Protein AF-A0A924UAM0-F1 (afdb_monomer)

Radius of gyration: 14.08 Å; Cα contacts (8 Å, |Δi|>4): 49; chains: 1; bounding box: 29×14×41 Å

Sequence (68 aa):
NLGAALALHFTNNVSAILLVGVAGNLGGLTLYQVTVDPDQTVTMVLYLSVDGVALLVGWLTARVVLRR

Mean predicted aligned error: 4.02 Å

Foldseek 3Di:
DVVLLVVLVVVLVVCAQADEHAPDPRPPRHPDHDPDDPVPVVVVVVVVVVSVVVSVVSSVVSVVVVVD

pLDDT: mean 90.89, std 6.61, range [56.78, 97.5]

Secondary structure (DSSP, 8-state):
-HHHHHHHHHHHHHHHHHTEEESSTT-TT-SEEE---TT-HHHHHHHHHHHHHHHHHHHHHHHHHTT-

Solvent-accessible surface area (backbone atoms only — not comparable to full-atom values): 3902 Å² total; per-residue (Å²): 115,67,67,58,52,52,51,53,52,50,52,52,53,53,42,39,44,44,44,47,27,51,56,63,95,74,28,87,60,27,74,38,67,46,89,61,68,82,82,42,58,73,61,47,52,52,54,54,49,51,52,52,50,52,52,50,51,51,50,52,50,53,53,60,62,74,70,110

Structure (mmCIF, N/CA/C/O backbone):
data_AF-A0A924UAM0-F1
#
_entry.id   AF-A0A924UAM0-F1
#
loop_
_atom_site.group_PDB
_atom_site.id
_atom_site.type_symbol
_atom_site.label_atom_id
_atom_site.label_alt_id
_atom_site.label_comp_id
_atom_site.label_asym_id
_atom_site.label_entity_id
_atom_site.label_seq_id
_atom_site.pdbx_PDB_ins_code
_atom_site.Cartn_x
_atom_site.Cartn_y
_atom_site.Cartn_z
_atom_site.occupancy
_atom_site.B_iso_or_equiv
_atom_site.auth_seq_id
_atom_site.auth_comp_id
_atom_site.auth_asym_id
_atom_site.auth_atom_id
_atom_site.pdbx_PDB_model_num
ATOM 1 N N . ASN A 1 1 ? -13.610 5.325 12.634 1.00 80.94 1 ASN A N 1
ATOM 2 C CA . ASN A 1 1 ? -12.224 4.798 12.575 1.00 80.94 1 ASN A CA 1
ATOM 3 C C . ASN A 1 1 ? -11.387 5.575 11.558 1.00 80.94 1 ASN A C 1
ATOM 5 O O . ASN A 1 1 ? -10.865 4.980 10.625 1.00 80.94 1 ASN A O 1
ATOM 9 N N . LEU A 1 2 ? -11.266 6.900 11.718 1.00 86.44 2 LEU A N 1
ATOM 10 C CA . LEU A 1 2 ? -10.492 7.733 10.785 1.00 86.44 2 LEU A CA 1
ATOM 11 C C . LEU A 1 2 ? -8.983 7.474 10.929 1.00 86.44 2 LEU A C 1
ATOM 13 O O . LEU A 1 2 ? -8.304 7.254 9.934 1.00 86.44 2 LEU A O 1
ATOM 17 N N . GLY A 1 3 ? -8.489 7.377 12.170 1.00 91.12 3 GLY A N 1
ATOM 18 C CA . GLY A 1 3 ? -7.082 7.065 12.448 1.00 91.12 3 GLY A CA 1
ATOM 19 C C . GLY A 1 3 ? -6.627 5.719 11.876 1.00 91.12 3 GLY A C 1
ATOM 20 O O . GLY A 1 3 ? -5.552 5.637 11.302 1.00 91.12 3 GLY A O 1
ATOM 21 N N . ALA A 1 4 ? -7.471 4.683 11.939 1.00 91.44 4 ALA A N 1
ATOM 22 C CA . ALA A 1 4 ? -7.158 3.376 11.356 1.00 91.44 4 ALA A CA 1
ATOM 23 C C . ALA A 1 4 ? -7.019 3.428 9.827 1.00 91.44 4 ALA A C 1
ATOM 25 O O . ALA A 1 4 ? -6.125 2.802 9.269 1.00 91.44 4 ALA A O 1
ATOM 26 N N . ALA A 1 5 ? -7.889 4.189 9.153 1.00 91.44 5 ALA A N 1
ATOM 27 C CA . ALA A 1 5 ? -7.811 4.371 7.707 1.00 91.44 5 ALA A CA 1
ATOM 28 C C . ALA A 1 5 ? -6.546 5.147 7.311 1.00 91.44 5 ALA A C 1
ATOM 30 O O . ALA A 1 5 ? -5.860 4.750 6.373 1.00 91.44 5 ALA A O 1
ATOM 31 N N . LEU A 1 6 ? -6.209 6.202 8.061 1.00 94.56 6 LEU A N 1
ATOM 32 C CA . LEU A 1 6 ? -4.992 6.981 7.841 1.00 94.56 6 LEU A CA 1
ATOM 33 C C . LEU A 1 6 ? -3.731 6.132 8.042 1.00 94.56 6 LEU A C 1
ATOM 35 O O . LEU A 1 6 ? -2.852 6.148 7.187 1.00 94.56 6 LEU A O 1
ATOM 39 N N . ALA A 1 7 ? -3.662 5.368 9.137 1.00 95.06 7 ALA A N 1
ATOM 40 C CA . ALA A 1 7 ? -2.528 4.498 9.436 1.00 95.06 7 ALA A CA 1
ATOM 41 C C . ALA A 1 7 ? -2.345 3.423 8.357 1.00 95.06 7 ALA A C 1
ATOM 43 O O . ALA A 1 7 ? -1.249 3.276 7.830 1.00 95.06 7 ALA A O 1
ATOM 44 N N . LEU A 1 8 ? -3.425 2.735 7.969 1.00 95.88 8 LEU A N 1
ATOM 45 C CA . LEU A 1 8 ? -3.387 1.731 6.904 1.00 95.88 8 LEU A CA 1
ATOM 46 C C . LEU A 1 8 ? -2.902 2.333 5.580 1.00 95.88 8 LEU A C 1
ATOM 48 O O . LEU A 1 8 ? -2.013 1.779 4.941 1.00 95.88 8 LEU A O 1
ATOM 52 N N . HIS A 1 9 ? -3.466 3.474 5.176 1.00 95.38 9 HIS A N 1
ATOM 53 C CA . HIS A 1 9 ? -3.076 4.1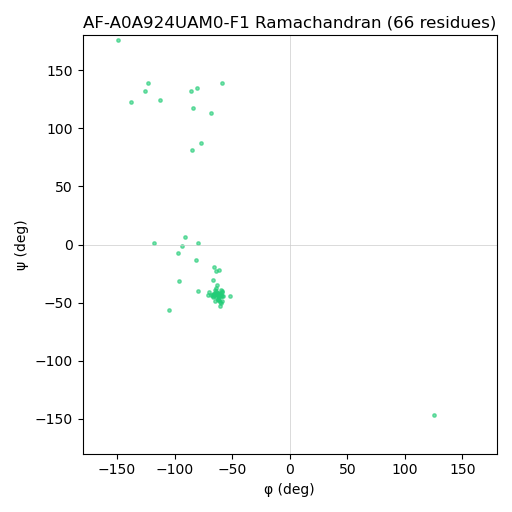39 3.937 1.00 95.38 9 HIS A CA 1
ATOM 54 C C . HIS A 1 9 ? -1.609 4.580 3.977 1.00 95.38 9 HIS A C 1
ATOM 56 O O . HIS A 1 9 ? -0.877 4.379 3.009 1.00 95.38 9 HIS A O 1
ATOM 62 N N . PHE A 1 10 ? -1.159 5.143 5.100 1.00 96.62 10 PHE A N 1
ATOM 63 C CA . PHE A 1 10 ? 0.233 5.534 5.292 1.00 96.62 10 PHE A CA 1
ATOM 64 C C . PHE A 1 10 ? 1.173 4.331 5.182 1.00 96.62 10 PHE A C 1
ATOM 66 O O . PHE A 1 10 ? 2.120 4.373 4.400 1.00 96.62 10 PHE A O 1
ATOM 73 N N . THR A 1 11 ? 0.875 3.235 5.885 1.00 96.12 11 THR A N 1
ATOM 74 C CA . THR A 1 11 ? 1.651 1.994 5.796 1.00 96.12 11 THR A CA 1
ATOM 75 C C . THR A 1 11 ? 1.693 1.464 4.364 1.00 96.12 11 THR A C 1
ATOM 77 O O . THR A 1 11 ? 2.779 1.142 3.895 1.00 96.12 11 THR A O 1
ATOM 80 N N . ASN A 1 12 ? 0.560 1.456 3.651 1.00 94.88 12 ASN A N 1
ATOM 81 C CA . ASN A 1 12 ? 0.486 1.017 2.255 1.00 94.88 12 ASN A CA 1
ATOM 82 C C . ASN A 1 12 ? 1.395 1.844 1.329 1.00 94.88 12 ASN A C 1
ATOM 84 O O . ASN A 1 12 ? 2.121 1.295 0.503 1.00 94.88 12 ASN A O 1
ATOM 88 N N . ASN A 1 13 ? 1.396 3.170 1.486 1.00 93.62 13 ASN A N 1
ATOM 89 C CA . ASN A 1 13 ? 2.230 4.054 0.668 1.00 93.62 13 ASN A CA 1
ATOM 90 C C . ASN A 1 13 ? 3.720 3.911 1.004 1.00 93.62 13 ASN A C 1
ATOM 92 O O . ASN A 1 13 ? 4.549 3.853 0.099 1.00 93.62 13 ASN A O 1
ATOM 96 N N . VAL A 1 14 ? 4.072 3.793 2.287 1.00 95.81 14 VAL A N 1
ATOM 97 C CA . VAL A 1 14 ? 5.460 3.539 2.702 1.00 95.81 14 VAL A CA 1
ATOM 98 C C . VAL A 1 14 ? 5.951 2.199 2.151 1.00 95.81 14 VAL A C 1
ATOM 100 O O . VAL A 1 14 ? 7.061 2.131 1.625 1.00 95.81 14 VAL A O 1
ATOM 103 N N . SER A 1 15 ? 5.126 1.147 2.195 1.00 93.25 15 SER A N 1
ATOM 104 C CA . SER A 1 15 ? 5.487 -0.138 1.590 1.00 93.25 15 SER A CA 1
ATOM 105 C C . SER A 1 15 ? 5.638 -0.060 0.070 1.00 93.25 15 SER A C 1
ATOM 107 O O . SER A 1 15 ? 6.552 -0.683 -0.458 1.00 93.25 15 SER A O 1
ATOM 109 N N . ALA A 1 16 ? 4.814 0.722 -0.632 1.00 90.75 16 ALA A N 1
ATOM 110 C CA . ALA A 1 16 ? 4.934 0.891 -2.083 1.00 90.75 16 ALA A CA 1
ATOM 111 C C . ALA A 1 16 ? 6.232 1.616 -2.490 1.00 90.75 16 ALA A C 1
ATOM 113 O O . ALA A 1 16 ? 6.800 1.349 -3.541 1.00 90.75 16 ALA A O 1
ATOM 114 N N . ILE A 1 17 ? 6.744 2.513 -1.643 1.00 92.12 17 ILE A N 1
ATOM 115 C CA . ILE A 1 17 ? 8.007 3.217 -1.910 1.00 92.12 17 ILE A CA 1
ATOM 116 C C . ILE A 1 17 ? 9.218 2.338 -1.578 1.00 92.12 17 ILE A C 1
ATOM 118 O O . ILE A 1 17 ? 10.212 2.370 -2.299 1.00 92.12 17 ILE A O 1
ATOM 122 N N . LEU A 1 18 ? 9.157 1.578 -0.480 1.00 95.19 18 LEU A N 1
ATOM 123 C CA . LEU A 1 18 ? 10.324 0.865 0.052 1.00 95.19 18 LEU A CA 1
ATOM 124 C C . LEU A 1 18 ? 10.416 -0.596 -0.392 1.00 95.19 18 LEU A C 1
ATOM 126 O O . LEU A 1 18 ? 11.515 -1.134 -0.497 1.00 95.19 18 LEU A O 1
ATOM 130 N N . LEU A 1 19 ? 9.288 -1.271 -0.616 1.00 93.69 19 LEU A N 1
ATOM 131 C CA . LEU A 1 19 ? 9.261 -2.720 -0.822 1.00 93.69 19 LEU A CA 1
ATOM 132 C C . LEU A 1 19 ? 9.045 -3.088 -2.285 1.00 93.69 19 LEU A C 1
ATOM 134 O O . LEU A 1 19 ? 9.864 -3.813 -2.838 1.00 93.69 19 LEU A O 1
ATOM 138 N N . VAL A 1 20 ? 7.964 -2.613 -2.905 1.00 91.44 20 VAL A N 1
ATOM 139 C CA . VAL A 1 20 ? 7.566 -3.033 -4.257 1.00 91.44 20 VAL A CA 1
ATOM 140 C C . VAL A 1 20 ? 7.121 -1.833 -5.074 1.00 91.44 20 VAL A C 1
ATOM 142 O O . VAL A 1 20 ? 6.153 -1.178 -4.701 1.00 91.44 20 VAL A O 1
ATOM 145 N N . GLY A 1 21 ? 7.765 -1.597 -6.218 1.00 89.06 21 GLY A N 1
ATOM 146 C CA . GLY A 1 21 ? 7.322 -0.575 -7.166 1.00 89.06 21 GLY A CA 1
ATOM 147 C C . GLY A 1 21 ? 7.639 -0.909 -8.619 1.00 89.06 21 GLY A C 1
ATOM 148 O O . GLY A 1 21 ? 8.247 -1.932 -8.930 1.00 89.06 21 GLY A O 1
ATOM 149 N N . VAL A 1 22 ? 7.181 -0.052 -9.529 1.00 88.44 22 VAL A N 1
ATOM 150 C CA . VAL A 1 22 ? 7.389 -0.219 -10.973 1.00 88.44 22 VAL A CA 1
ATOM 151 C C . VAL A 1 22 ? 8.786 0.272 -11.353 1.00 88.44 22 VAL A C 1
ATOM 153 O O . VAL A 1 22 ? 9.218 1.344 -10.918 1.00 88.44 22 VAL A O 1
ATOM 156 N N . ALA A 1 23 ? 9.497 -0.517 -12.162 1.00 85.38 23 ALA A N 1
ATOM 157 C CA . ALA A 1 23 ? 10.815 -0.152 -12.672 1.00 85.38 23 ALA A CA 1
ATOM 158 C C . ALA A 1 23 ? 10.756 1.165 -13.471 1.00 85.38 23 ALA A C 1
ATOM 160 O O . ALA A 1 23 ? 9.829 1.397 -14.245 1.00 85.38 23 ALA A O 1
ATOM 161 N N . GLY A 1 24 ? 11.755 2.032 -1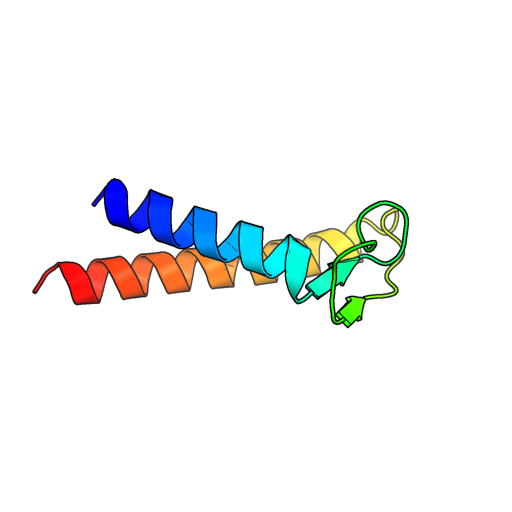3.294 1.00 82.88 24 GLY A N 1
ATOM 162 C CA . GLY A 1 24 ? 11.814 3.350 -13.932 1.00 82.88 24 GLY A CA 1
ATOM 163 C C . GLY A 1 24 ? 11.998 4.472 -12.913 1.00 82.88 24 GLY A C 1
ATOM 164 O O . GLY A 1 24 ? 12.645 4.286 -11.883 1.00 82.88 24 GLY A O 1
ATOM 165 N N . ASN A 1 25 ? 11.424 5.647 -13.187 1.00 73.56 25 ASN A N 1
ATOM 166 C CA . ASN A 1 25 ? 11.689 6.866 -12.410 1.00 73.56 25 ASN A CA 1
ATOM 167 C C . ASN A 1 25 ? 11.190 6.805 -10.948 1.00 73.56 25 ASN A C 1
ATOM 169 O O . ASN A 1 25 ? 11.636 7.577 -10.107 1.00 73.56 25 ASN 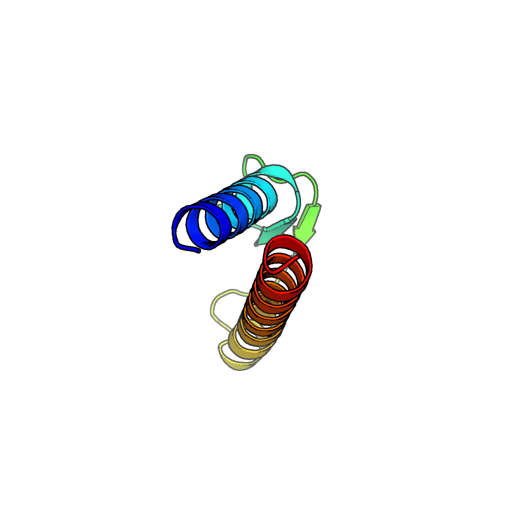A O 1
ATOM 173 N N . LEU A 1 26 ? 10.267 5.888 -10.640 1.00 72.88 26 LEU A N 1
ATOM 174 C CA . LEU A 1 26 ? 9.652 5.737 -9.315 1.00 72.88 26 LEU A CA 1
ATOM 175 C C . LEU A 1 26 ? 10.308 4.641 -8.452 1.00 72.88 26 LEU A C 1
ATOM 177 O O . LEU A 1 26 ? 9.997 4.534 -7.270 1.00 72.88 26 LEU A O 1
ATOM 181 N N . GLY A 1 27 ? 11.229 3.848 -9.009 1.00 80.38 27 GLY A N 1
ATOM 182 C CA . GLY A 1 27 ? 11.795 2.665 -8.349 1.00 80.38 27 GLY A CA 1
ATOM 183 C C . GLY A 1 27 ? 13.065 2.904 -7.522 1.00 80.38 27 GLY A C 1
ATOM 184 O O . GLY A 1 27 ? 13.681 1.943 -7.071 1.00 80.38 27 GLY A O 1
ATOM 185 N N . GLY A 1 28 ? 13.510 4.151 -7.331 1.00 84.19 28 GLY A N 1
ATOM 186 C CA . GLY A 1 28 ? 14.828 4.452 -6.741 1.00 84.19 28 GLY A CA 1
ATOM 187 C C . GLY A 1 28 ? 15.044 3.956 -5.302 1.00 84.19 28 GLY A C 1
ATOM 188 O O . GLY A 1 28 ? 16.185 3.789 -4.883 1.00 84.19 28 GLY A O 1
ATOM 189 N N . LEU A 1 29 ? 13.964 3.710 -4.556 1.00 90.25 29 LEU A N 1
ATOM 190 C CA . LEU A 1 29 ? 13.992 3.262 -3.155 1.00 90.25 29 LEU A CA 1
ATOM 191 C C . LEU A 1 29 ? 13.357 1.879 -2.940 1.00 90.25 29 LEU A C 1
ATOM 193 O O . LEU A 1 29 ? 13.297 1.410 -1.805 1.00 90.25 29 LEU A O 1
ATOM 197 N N . THR A 1 30 ? 12.881 1.225 -4.000 1.00 94.50 30 THR A N 1
ATOM 198 C CA . THR A 1 30 ? 12.110 -0.018 -3.890 1.00 94.50 30 THR A CA 1
ATOM 199 C C . THR A 1 30 ? 13.032 -1.229 -3.818 1.00 94.50 30 THR A C 1
ATOM 201 O O . THR A 1 30 ? 13.905 -1.385 -4.673 1.00 94.50 30 THR A O 1
ATOM 204 N N . LEU A 1 31 ? 12.794 -2.128 -2.864 1.00 94.81 31 LEU A N 1
ATOM 205 C CA . LEU A 1 31 ? 13.535 -3.384 -2.727 1.00 94.81 31 LEU A CA 1
ATOM 206 C C . LEU A 1 31 ? 13.322 -4.340 -3.913 1.00 94.81 31 LEU A C 1
ATOM 208 O O . LEU A 1 31 ? 14.258 -5.009 -4.345 1.00 94.81 31 LEU A O 1
ATOM 212 N N . TYR A 1 32 ? 12.095 -4.412 -4.427 1.00 92.44 32 TYR A N 1
ATOM 213 C CA . TYR A 1 32 ? 11.715 -5.234 -5.568 1.00 92.44 32 TYR A CA 1
ATOM 214 C C . TYR A 1 32 ? 11.039 -4.380 -6.638 1.00 92.44 32 TYR A C 1
ATOM 216 O O . TYR A 1 32 ? 10.133 -3.595 -6.354 1.00 92.44 32 TYR A O 1
ATOM 224 N N . GLN A 1 33 ? 11.480 -4.559 -7.881 1.00 91.88 33 GLN A N 1
ATOM 225 C CA . GLN A 1 33 ? 10.964 -3.821 -9.024 1.00 91.88 33 GLN A CA 1
ATOM 226 C C . GLN A 1 33 ? 10.204 -4.743 -9.966 1.00 91.88 33 GLN A C 1
ATOM 228 O O . GLN A 1 33 ? 10.744 -5.730 -10.470 1.00 91.88 33 GLN A O 1
ATOM 233 N N . VAL A 1 34 ? 8.955 -4.380 -10.240 1.00 89.31 34 VAL A N 1
ATOM 234 C CA . VAL A 1 34 ? 8.149 -5.015 -11.278 1.00 89.31 34 VAL A CA 1
ATOM 235 C C . VAL A 1 34 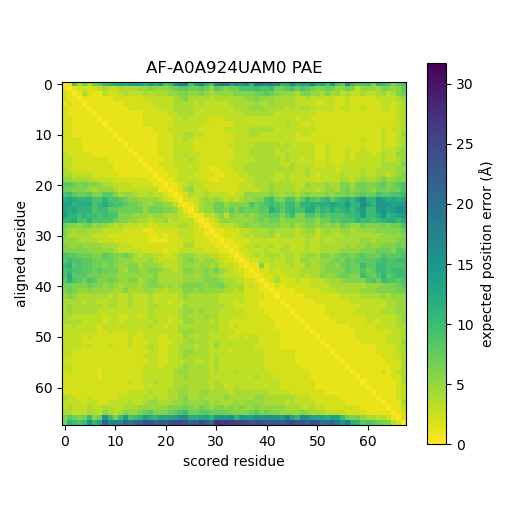? 8.488 -4.355 -12.611 1.00 89.31 34 VAL A C 1
ATOM 237 O O . VAL A 1 34 ? 8.276 -3.156 -12.803 1.00 89.31 34 VAL A O 1
ATOM 240 N N . THR A 1 35 ? 9.018 -5.142 -13.545 1.00 88.75 35 THR A N 1
ATOM 241 C CA . THR A 1 35 ? 9.295 -4.711 -14.920 1.00 88.75 35 THR A CA 1
ATOM 242 C C . THR A 1 35 ? 8.035 -4.855 -15.761 1.00 88.75 35 THR A C 1
ATOM 244 O O . THR A 1 35 ? 7.834 -5.853 -16.454 1.00 88.75 35 THR A O 1
ATOM 247 N N . VAL A 1 36 ? 7.158 -3.868 -15.657 1.00 86.81 36 VAL A N 1
ATOM 248 C CA . VAL A 1 36 ? 5.919 -3.797 -16.423 1.00 86.81 36 VAL A CA 1
ATOM 249 C C . VAL A 1 36 ? 5.904 -2.497 -17.207 1.00 86.81 36 VAL A C 1
ATOM 251 O O . VAL A 1 36 ? 6.326 -1.466 -16.693 1.00 86.81 36 VAL A O 1
ATOM 254 N N . ASP A 1 37 ? 5.450 -2.566 -18.456 1.00 86.88 37 ASP A N 1
ATOM 255 C CA . ASP A 1 37 ? 5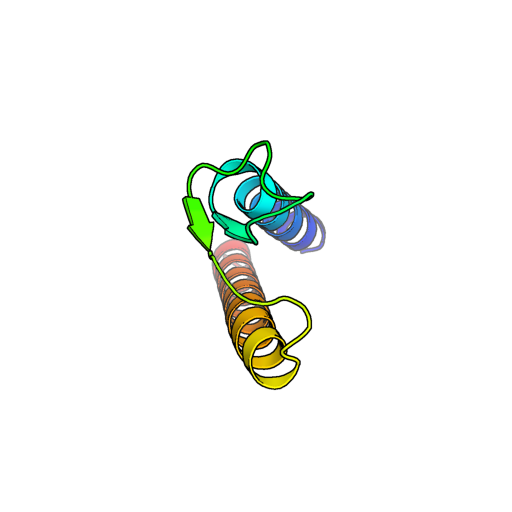.266 -1.389 -19.298 1.00 86.88 37 ASP A CA 1
ATOM 256 C C . ASP A 1 37 ? 4.101 -0.545 -18.733 1.00 86.88 37 ASP A C 1
ATOM 258 O O . ASP A 1 37 ? 2.958 -1.024 -18.732 1.00 86.88 37 ASP A O 1
ATOM 262 N N . PRO A 1 38 ? 4.366 0.672 -18.215 1.00 83.00 38 PRO A N 1
ATOM 263 C CA . PRO A 1 38 ? 3.341 1.529 -17.621 1.00 83.00 38 PRO A CA 1
ATOM 264 C C . PRO A 1 38 ? 2.278 1.972 -18.630 1.00 83.00 38 PRO A C 1
ATOM 266 O O . PRO A 1 38 ? 1.153 2.278 -18.230 1.00 83.00 38 PRO A O 1
ATOM 269 N N . ASP A 1 39 ? 2.608 1.970 -19.925 1.00 89.19 39 ASP A N 1
ATOM 270 C CA . ASP A 1 39 ? 1.701 2.400 -20.989 1.00 89.19 39 ASP A CA 1
ATOM 271 C C . ASP A 1 39 ? 0.713 1.279 -21.380 1.00 89.19 39 ASP A C 1
ATOM 273 O O . ASP A 1 39 ? -0.323 1.528 -22.009 1.00 89.19 39 ASP A O 1
ATOM 277 N N . GLN A 1 40 ? 0.954 0.034 -20.936 1.00 92.38 40 GLN A N 1
ATOM 278 C CA . GLN A 1 40 ? 0.026 -1.087 -21.120 1.00 92.38 40 GLN A CA 1
ATOM 279 C C . GLN A 1 40 ? -1.143 -0.996 -20.142 1.00 92.38 40 GLN A C 1
ATOM 281 O O . GLN A 1 40 ? -1.159 -1.605 -19.067 1.00 92.38 40 GLN A O 1
ATOM 286 N N . THR A 1 41 ? -2.176 -0.269 -20.566 1.00 93.06 41 THR A N 1
ATOM 287 C CA . THR A 1 41 ? -3.367 0.031 -19.756 1.00 93.06 41 THR A CA 1
ATOM 288 C C . THR A 1 41 ? -4.010 -1.220 -19.152 1.00 93.06 41 THR A C 1
ATOM 290 O O . THR A 1 41 ? -4.340 -1.224 -17.970 1.00 93.06 41 THR A O 1
ATOM 293 N N . VAL A 1 42 ? -4.169 -2.302 -19.925 1.00 94.88 42 VAL A N 1
ATOM 294 C CA . VAL A 1 42 ? -4.816 -3.538 -19.440 1.00 94.88 42 VAL A CA 1
ATOM 295 C C . VAL A 1 42 ? -4.042 -4.139 -18.268 1.00 94.88 42 VAL A C 1
ATOM 297 O O . VAL A 1 42 ? -4.628 -4.500 -17.249 1.00 94.88 42 VAL A O 1
ATOM 300 N N . THR A 1 43 ? -2.718 -4.197 -18.390 1.00 90.88 43 THR A N 1
ATOM 301 C CA . THR A 1 43 ? -1.843 -4.727 -17.348 1.00 90.88 43 THR A CA 1
ATOM 302 C C . THR A 1 43 ? -1.870 -3.831 -16.112 1.00 90.88 43 THR A C 1
ATOM 304 O O . THR A 1 43 ? -2.040 -4.336 -15.002 1.00 90.88 43 THR A O 1
ATOM 307 N N . MET A 1 44 ? -1.793 -2.506 -16.282 1.00 91.31 44 MET A N 1
ATOM 308 C CA . MET A 1 44 ? -1.864 -1.566 -15.155 1.00 91.31 44 MET A CA 1
ATOM 309 C C . MET A 1 44 ? -3.192 -1.623 -14.410 1.00 91.31 44 MET A C 1
ATOM 311 O O . MET A 1 44 ? -3.199 -1.629 -13.180 1.00 91.31 44 MET A O 1
ATOM 315 N N . VAL A 1 45 ? -4.313 -1.723 -15.125 1.00 94.31 45 VAL A N 1
ATOM 316 C CA . VAL A 1 45 ? -5.633 -1.863 -14.498 1.00 94.31 45 VAL A CA 1
ATOM 317 C C . VAL A 1 45 ? -5.687 -3.114 -13.625 1.00 94.31 45 VAL A C 1
ATOM 319 O O . VAL A 1 45 ? -6.225 -3.049 -12.522 1.00 94.31 45 VAL A O 1
ATOM 322 N N . LEU A 1 46 ? -5.107 -4.234 -14.066 1.00 94.00 46 LEU A N 1
ATOM 323 C CA . LEU A 1 46 ? -5.067 -5.461 -13.269 1.00 94.00 46 LEU A CA 1
ATOM 324 C C . LEU A 1 46 ? -4.236 -5.289 -11.989 1.00 94.00 46 LEU A C 1
ATOM 326 O O . LEU A 1 46 ? -4.738 -5.613 -10.914 1.00 94.00 46 LEU A O 1
ATOM 330 N N . TYR A 1 47 ? -3.023 -4.731 -12.076 1.00 91.00 47 TYR A N 1
ATOM 331 C CA . TYR A 1 47 ? -2.182 -4.473 -10.896 1.00 91.00 47 TYR A CA 1
ATOM 332 C C . TYR A 1 47 ? -2.864 -3.528 -9.897 1.00 91.00 47 TYR A C 1
ATOM 334 O O . TYR A 1 47 ? -3.015 -3.872 -8.725 1.00 91.00 47 TYR A O 1
ATOM 342 N N . LEU A 1 48 ? -3.374 -2.389 -10.372 1.00 91.62 48 LEU A N 1
ATOM 343 C CA . LEU A 1 48 ? -4.066 -1.410 -9.529 1.00 91.62 48 LEU A CA 1
ATOM 344 C C . LEU A 1 48 ? -5.344 -1.978 -8.903 1.00 91.62 48 LEU A C 1
ATOM 346 O O . LEU A 1 48 ? -5.686 -1.634 -7.771 1.00 91.62 48 LEU A O 1
ATOM 350 N N . SER A 1 49 ? -6.054 -2.856 -9.618 1.00 95.88 49 SER A N 1
ATOM 351 C CA . SER A 1 49 ? -7.243 -3.525 -9.081 1.00 95.88 49 SER A CA 1
ATOM 352 C C . SER A 1 49 ? -6.880 -4.465 -7.936 1.00 95.88 49 SER A C 1
ATOM 354 O O . SER A 1 49 ? -7.567 -4.468 -6.915 1.00 95.88 49 SER A O 1
ATOM 356 N N . VAL A 1 50 ? -5.795 -5.235 -8.073 1.00 94.56 50 VAL A N 1
ATOM 357 C CA . VAL A 1 50 ? -5.301 -6.118 -7.006 1.00 94.56 50 VAL A CA 1
ATOM 358 C C . VAL A 1 50 ? -4.895 -5.303 -5.776 1.00 94.56 50 VAL A C 1
ATOM 360 O O . VAL A 1 50 ? -5.354 -5.617 -4.676 1.00 94.56 50 VAL A O 1
ATOM 363 N N . ASP A 1 51 ? -4.132 -4.223 -5.956 1.00 92.69 51 ASP A N 1
ATOM 364 C CA . ASP A 1 51 ? -3.720 -3.336 -4.859 1.00 92.69 51 ASP A CA 1
ATOM 365 C C . ASP A 1 51 ? -4.927 -2.681 -4.172 1.00 92.69 51 ASP A C 1
ATOM 367 O O . ASP A 1 51 ? -5.020 -2.649 -2.941 1.00 92.69 51 ASP A O 1
ATOM 371 N N . GLY A 1 52 ? -5.900 -2.210 -4.956 1.00 95.25 52 GLY A N 1
ATOM 372 C CA . GLY A 1 52 ? -7.136 -1.620 -4.444 1.00 95.25 52 GLY A CA 1
ATOM 373 C C . GLY A 1 52 ? -7.968 -2.608 -3.622 1.00 95.25 52 GLY A C 1
ATOM 374 O O . GLY A 1 52 ? -8.467 -2.258 -2.547 1.00 95.25 52 GLY A O 1
ATOM 375 N N . VAL A 1 53 ? -8.082 -3.859 -4.080 1.00 97.50 53 VAL A N 1
ATOM 376 C CA . VAL A 1 53 ? -8.765 -4.929 -3.336 1.00 97.50 53 VAL A CA 1
ATOM 377 C C . VAL A 1 53 ? -7.998 -5.279 -2.061 1.00 97.50 53 VAL A C 1
ATOM 379 O O . VAL A 1 53 ? -8.618 -5.392 -1.001 1.00 97.50 53 VAL A O 1
ATOM 382 N N . ALA A 1 54 ? -6.670 -5.396 -2.116 1.00 95.38 54 ALA A N 1
ATOM 383 C CA . ALA A 1 54 ? -5.842 -5.667 -0.941 1.00 95.38 54 ALA A CA 1
ATOM 384 C C . ALA A 1 54 ? -5.988 -4.565 0.122 1.00 95.38 54 ALA A C 1
ATOM 386 O O . ALA A 1 54 ? -6.195 -4.864 1.303 1.00 95.38 54 ALA A O 1
ATOM 387 N N . LEU A 1 55 ? -5.979 -3.294 -0.293 1.00 95.50 55 LEU A N 1
ATOM 388 C CA . LEU A 1 55 ? -6.191 -2.153 0.596 1.00 95.50 55 LEU A CA 1
ATOM 389 C C . LEU A 1 55 ? -7.592 -2.172 1.227 1.00 95.50 55 LEU A C 1
ATOM 391 O O . LEU A 1 55 ? -7.733 -1.949 2.433 1.00 95.50 55 LEU A 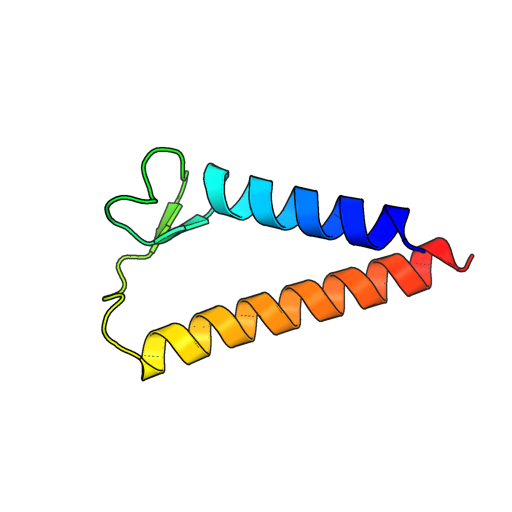O 1
ATOM 395 N N . LEU A 1 56 ? -8.630 -2.487 0.444 1.00 95.56 56 LEU A N 1
ATOM 396 C CA . LEU A 1 56 ? -10.004 -2.608 0.939 1.00 95.56 56 LEU A CA 1
ATOM 397 C C . LEU A 1 56 ? -10.141 -3.732 1.976 1.00 95.56 56 LEU A C 1
ATOM 399 O O . LEU A 1 56 ? -10.756 -3.534 3.028 1.00 95.56 56 LEU A O 1
ATOM 403 N N . VAL A 1 57 ? -9.547 -4.897 1.708 1.00 96.94 57 VAL A N 1
ATOM 404 C CA . VAL A 1 57 ? -9.536 -6.041 2.634 1.00 96.94 57 VAL A CA 1
ATOM 405 C C . VAL A 1 57 ? -8.761 -5.703 3.909 1.00 96.94 57 VAL A C 1
ATOM 407 O O . VAL A 1 57 ? -9.243 -5.985 5.010 1.00 96.94 57 VAL A O 1
ATOM 410 N N . GLY A 1 58 ? -7.605 -5.044 3.796 1.00 95.3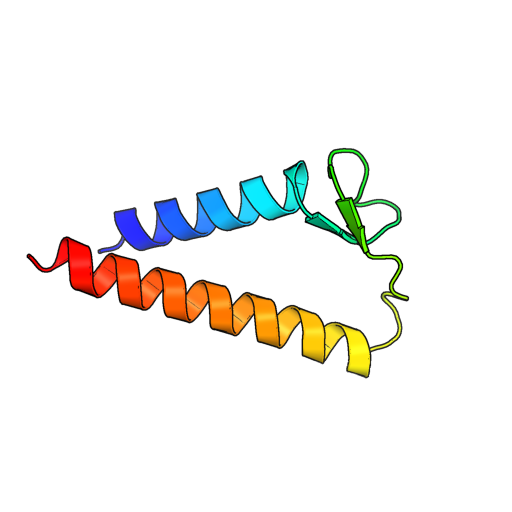1 58 GLY A N 1
ATOM 411 C CA . GLY A 1 58 ? -6.835 -4.561 4.945 1.00 95.31 58 GLY A CA 1
ATOM 412 C C . GLY A 1 58 ? -7.638 -3.584 5.807 1.00 95.31 58 GLY A C 1
ATOM 413 O O . GLY A 1 58 ? -7.682 -3.714 7.033 1.00 95.31 58 GLY A O 1
ATOM 414 N N . TRP A 1 59 ? -8.368 -2.664 5.174 1.00 95.00 59 TRP A N 1
ATOM 415 C CA . TRP A 1 59 ? -9.260 -1.737 5.868 1.00 95.00 59 TRP A CA 1
ATOM 416 C C . TRP A 1 59 ? -10.418 -2.448 6.569 1.00 95.00 59 TRP A C 1
ATOM 418 O O . TRP A 1 59 ? -10.703 -2.143 7.730 1.00 95.00 59 TRP A O 1
ATOM 428 N N . LEU A 1 60 ? -11.074 -3.404 5.903 1.00 95.50 60 LEU A N 1
ATOM 429 C CA . LEU A 1 60 ? -12.147 -4.203 6.502 1.00 95.50 60 LE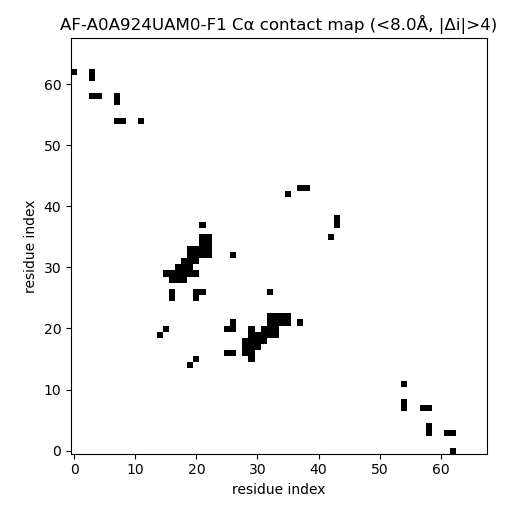U A CA 1
ATOM 430 C C . LEU A 1 60 ? -11.627 -4.974 7.717 1.00 95.50 60 LEU A C 1
ATOM 432 O O . LEU A 1 60 ? -12.262 -4.954 8.770 1.00 95.50 60 LEU A O 1
ATOM 436 N N . THR A 1 61 ? -10.447 -5.578 7.594 1.00 95.19 61 THR A N 1
ATOM 437 C CA . THR A 1 61 ? -9.780 -6.320 8.670 1.00 95.19 61 THR A CA 1
ATOM 438 C C . THR A 1 61 ? -9.497 -5.410 9.863 1.00 95.19 61 THR A C 1
ATOM 440 O O . THR A 1 61 ? -9.948 -5.693 10.974 1.00 95.19 61 THR A O 1
ATOM 443 N N . ALA A 1 62 ? -8.846 -4.265 9.636 1.00 94.12 62 ALA A N 1
ATOM 444 C CA . ALA A 1 62 ? -8.587 -3.277 10.681 1.00 94.12 62 ALA A CA 1
ATOM 445 C C . ALA A 1 62 ? -9.892 -2.782 11.325 1.00 94.12 62 ALA A C 1
ATOM 447 O O . ALA A 1 62 ? -9.981 -2.638 12.544 1.00 94.12 62 ALA A O 1
ATOM 448 N N . ARG A 1 63 ? -10.942 -2.563 10.526 1.00 92.44 63 ARG A N 1
ATOM 449 C CA . ARG A 1 63 ? -12.258 -2.151 11.021 1.00 92.44 63 ARG A CA 1
ATOM 450 C C . ARG A 1 63 ? -12.903 -3.222 11.894 1.00 92.44 63 ARG A C 1
ATOM 452 O O . ARG A 1 63 ? -13.497 -2.848 12.896 1.00 92.44 63 ARG A O 1
ATOM 459 N N . VAL A 1 64 ? -12.817 -4.501 11.539 1.00 94.69 64 VAL A N 1
ATOM 460 C CA . VAL A 1 64 ? -13.378 -5.605 12.335 1.00 94.69 64 VAL A CA 1
ATOM 461 C C . VAL A 1 64 ? -12.611 -5.785 13.646 1.00 94.69 64 VAL A C 1
ATOM 463 O O . VAL A 1 64 ? -13.239 -5.926 14.693 1.00 94.69 64 VAL A O 1
ATOM 466 N N . VAL A 1 65 ? -11.278 -5.724 13.612 1.00 94.69 65 VAL A N 1
ATOM 467 C CA . VAL A 1 65 ? -10.429 -5.892 14.805 1.00 94.69 65 VAL A CA 1
ATOM 468 C C . VAL A 1 65 ? -10.611 -4.738 15.794 1.00 94.69 65 VAL A C 1
ATOM 470 O O . VAL A 1 65 ? -10.810 -4.985 16.976 1.00 94.69 65 VAL A O 1
ATOM 473 N N . LEU A 1 66 ? -10.621 -3.490 15.313 1.00 91.81 66 LEU A N 1
ATOM 474 C CA . LEU A 1 66 ? -10.748 -2.280 16.145 1.00 91.81 66 LEU A CA 1
ATOM 475 C C . LEU A 1 66 ? -12.190 -1.966 16.582 1.00 91.81 66 LEU A C 1
ATOM 477 O O . LEU A 1 66 ? -12.446 -0.912 17.159 1.00 91.81 66 LEU A O 1
ATOM 481 N N . ARG A 1 67 ? -13.157 -2.810 16.209 1.00 81.62 67 ARG A N 1
ATOM 482 C CA . ARG A 1 67 ? -14.552 -2.732 16.676 1.00 81.62 67 ARG A CA 1
ATOM 483 C C . ARG A 1 67 ? -14.814 -3.606 17.905 1.00 81.62 67 ARG A C 1
ATOM 485 O O . ARG A 1 67 ? -15.952 -3.631 18.368 1.00 81.62 67 ARG A O 1
ATOM 492 N N . ARG A 1 68 ? -13.796 -4.324 18.380 1.00 56.78 68 ARG A N 1
ATOM 493 C CA . ARG A 1 68 ? -13.749 -4.932 19.711 1.00 56.78 68 ARG A CA 1
ATOM 494 C C . ARG A 1 68 ? -13.170 -3.926 20.694 1.00 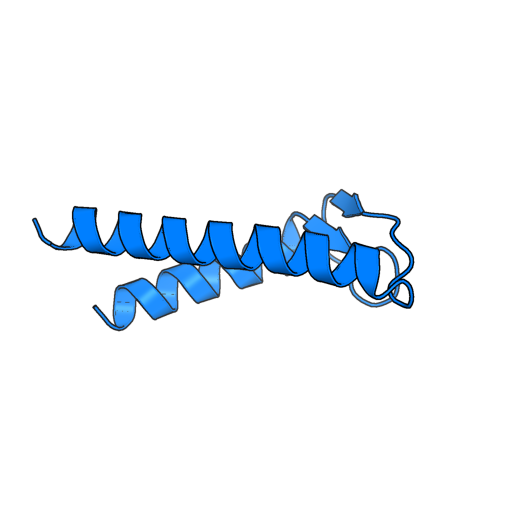56.78 68 ARG A C 1
ATOM 496 O O . ARG A 1 68 ? -13.624 -3.958 21.853 1.00 56.78 68 ARG A O 1
#